Protein AF-A0A822EBC4-F1 (afdb_monomer_lite)

Secondary structure (DSSP, 8-state):
--S----------SHHHHHHHHHHHTSS-SEEEEE--PPP-TT--SS-----TTTSEEEEE---HHHHHHHHTT------SS---------TT-------TT-HHHHHHHHHHSPPHHHHHHHHHHH-TTGGGS-TTTHHHH----

Radius of gyration: 25.64 Å; chains: 1; bounding box: 60×40×69 Å

pLDDT: mean 79.66, std 13.92, range [47.19, 95.19]

Structure (mmCIF, N/CA/C/O backbone):
data_AF-A0A822EBC4-F1
#
_entry.id   AF-A0A822EBC4-F1
#
loop_
_atom_site.group_PDB
_atom_site.id
_atom_site.type_symbol
_atom_site.label_atom_id
_atom_site.label_alt_id
_atom_site.label_comp_id
_atom_site.label_asym_id
_atom_site.label_entity_id
_atom_site.label_seq_id
_atom_site.pdbx_PDB_ins_code
_atom_site.Cartn_x
_atom_site.Cartn_y
_atom_site.Cartn_z
_atom_site.occupancy
_atom_site.B_iso_or_equiv
_atom_site.auth_seq_id
_atom_site.auth_comp_id
_atom_site.auth_asym_id
_atom_site.auth_atom_id
_atom_site.pdbx_PDB_model_num
ATOM 1 N N . MET A 1 1 ? -37.253 2.552 32.561 1.00 48.16 1 MET A N 1
ATOM 2 C CA . MET A 1 1 ? -36.656 2.485 31.206 1.00 48.16 1 MET A CA 1
ATOM 3 C C . MET A 1 1 ? -35.145 2.536 31.362 1.00 48.16 1 MET A C 1
ATOM 5 O O . MET A 1 1 ? -34.657 3.504 31.920 1.00 48.16 1 MET A O 1
ATOM 9 N N . LYS A 1 2 ? -34.421 1.469 30.998 1.00 47.19 2 LYS A N 1
ATOM 10 C CA . LYS A 1 2 ? -32.998 1.292 31.363 1.00 47.19 2 LYS A CA 1
ATOM 11 C C . LYS A 1 2 ? -32.017 1.960 30.382 1.00 47.19 2 LYS A C 1
ATOM 13 O O . LYS A 1 2 ? -30.876 2.203 30.744 1.00 47.19 2 LYS A O 1
ATOM 18 N N . TYR A 1 3 ? -32.482 2.302 29.179 1.00 58.31 3 TYR A N 1
ATOM 19 C CA . TYR A 1 3 ? -31.713 2.999 28.149 1.00 58.31 3 TYR A CA 1
ATOM 20 C C . TYR A 1 3 ? -32.635 4.032 27.496 1.00 58.31 3 TYR A C 1
ATOM 22 O O . TYR A 1 3 ? -33.657 3.664 26.920 1.00 58.31 3 TYR A O 1
ATOM 30 N N . ASN A 1 4 ? -32.330 5.320 27.650 1.00 71.38 4 ASN A N 1
ATOM 31 C CA . ASN A 1 4 ? -33.113 6.425 27.091 1.00 71.38 4 ASN A CA 1
ATOM 32 C C . ASN A 1 4 ? -32.809 6.586 25.589 1.00 71.38 4 ASN A C 1
ATOM 34 O O . ASN A 1 4 ? -32.185 7.557 25.173 1.00 71.38 4 ASN A O 1
ATOM 38 N N . ALA A 1 5 ? -33.154 5.573 24.793 1.00 74.25 5 ALA A N 1
ATOM 39 C CA . ALA A 1 5 ? -32.831 5.499 23.372 1.00 74.25 5 ALA A CA 1
ATOM 40 C C . ALA A 1 5 ? -34.076 5.189 22.536 1.00 74.25 5 ALA A C 1
ATOM 42 O O . ALA A 1 5 ? -34.935 4.404 22.937 1.00 74.25 5 ALA A O 1
ATOM 43 N N . HIS A 1 6 ? -34.148 5.781 21.344 1.00 78.31 6 HIS A N 1
ATOM 44 C CA . HIS A 1 6 ? -35.222 5.527 20.391 1.00 78.31 6 HIS A CA 1
ATOM 45 C C . HIS A 1 6 ? -34.833 4.369 19.457 1.00 78.31 6 HIS A C 1
ATOM 47 O O . HIS A 1 6 ? -33.996 4.531 18.569 1.00 78.31 6 HIS A O 1
ATOM 53 N N . ILE A 1 7 ? -35.427 3.191 19.667 1.00 79.56 7 ILE A N 1
ATOM 54 C CA . ILE A 1 7 ? -35.148 1.978 18.883 1.00 79.56 7 ILE A CA 1
ATOM 55 C C . ILE A 1 7 ? -36.199 1.841 17.775 1.00 79.56 7 ILE A C 1
ATOM 57 O O . ILE A 1 7 ? -37.392 1.785 18.060 1.00 79.56 7 ILE A O 1
ATOM 61 N N . ASN A 1 8 ? -35.765 1.755 16.512 1.00 82.62 8 ASN A N 1
ATOM 62 C CA . ASN A 1 8 ? -36.648 1.492 15.371 1.00 82.62 8 ASN A CA 1
ATOM 63 C C . ASN A 1 8 ? -36.430 0.063 14.852 1.00 82.62 8 ASN A C 1
ATOM 65 O O . ASN A 1 8 ? -35.333 -0.268 14.404 1.00 82.62 8 ASN A O 1
ATOM 69 N N . VAL A 1 9 ? -37.472 -0.770 14.899 1.00 80.50 9 VAL A N 1
ATOM 70 C CA . VAL A 1 9 ? -37.442 -2.162 14.424 1.00 80.50 9 VAL A CA 1
ATOM 71 C C . VAL A 1 9 ? -38.173 -2.250 13.089 1.00 80.50 9 VAL A C 1
ATOM 73 O O . VAL A 1 9 ? -39.314 -1.811 12.967 1.00 80.50 9 VAL A O 1
ATOM 76 N N . LYS A 1 10 ? -37.522 -2.832 12.077 1.00 79.06 10 LYS A N 1
ATOM 77 C CA . LYS A 1 10 ? -38.108 -3.049 10.747 1.00 79.06 10 LYS A CA 1
ATOM 78 C C . LYS A 1 10 ? -37.902 -4.491 10.303 1.00 79.06 10 LYS A C 1
ATOM 80 O O . LYS A 1 10 ? -36.808 -5.028 10.448 1.00 79.06 10 LYS A O 1
ATOM 85 N N . ILE A 1 11 ? -38.940 -5.086 9.718 1.00 82.81 11 ILE A N 1
ATOM 86 C CA . ILE A 1 11 ? -38.886 -6.422 9.117 1.00 82.81 11 ILE A CA 1
ATOM 87 C C . ILE A 1 11 ? -38.670 -6.256 7.610 1.00 82.81 11 ILE A C 1
ATOM 89 O O . ILE A 1 11 ? -39.474 -5.626 6.923 1.00 82.81 11 ILE A O 1
ATOM 93 N N . CYS A 1 12 ? -37.573 -6.807 7.092 1.00 81.50 12 CYS A N 1
ATOM 94 C CA . CYS A 1 12 ? -37.226 -6.758 5.672 1.00 81.50 12 CYS A CA 1
ATOM 95 C C . CYS A 1 12 ? -37.529 -8.109 5.012 1.00 81.50 12 CYS A C 1
ATOM 97 O O . CYS A 1 12 ? -36.855 -9.089 5.306 1.00 81.50 12 CYS A O 1
ATOM 99 N N . ALA A 1 13 ? -38.497 -8.151 4.090 1.00 89.75 13 ALA A N 1
ATOM 100 C CA . ALA A 1 13 ? -38.908 -9.388 3.409 1.00 89.75 13 ALA A CA 1
ATOM 101 C C . ALA A 1 13 ? -38.423 -9.507 1.948 1.00 89.75 13 ALA A C 1
ATOM 103 O O . ALA A 1 13 ? -38.657 -10.525 1.306 1.00 89.75 13 ALA A O 1
ATOM 104 N N . THR A 1 14 ? -37.757 -8.486 1.390 1.00 91.62 14 THR A N 1
ATOM 105 C CA . THR A 1 14 ? -37.318 -8.499 -0.020 1.00 91.62 14 THR A CA 1
ATOM 106 C C . THR A 1 14 ? -35.807 -8.357 -0.166 1.00 91.62 14 THR A C 1
ATOM 108 O O . THR A 1 14 ? -35.158 -7.628 0.588 1.00 91.62 14 THR A O 1
ATOM 111 N N . VAL A 1 15 ? -35.245 -8.977 -1.210 1.00 85.25 15 VAL A N 1
ATOM 112 C CA . VAL A 1 15 ? -33.814 -8.867 -1.554 1.00 85.25 15 VAL A CA 1
ATOM 113 C C . VAL A 1 15 ? -33.400 -7.411 -1.798 1.00 85.25 15 VAL A C 1
ATOM 115 O O . VAL A 1 15 ? -32.296 -7.015 -1.432 1.00 85.25 15 VAL A O 1
ATOM 118 N N . LYS A 1 16 ? -34.288 -6.578 -2.363 1.00 84.81 16 LYS A N 1
ATOM 119 C CA . LYS A 1 16 ? -34.035 -5.138 -2.550 1.00 84.81 16 LYS A CA 1
ATOM 120 C C . LYS A 1 16 ? -33.880 -4.416 -1.210 1.00 84.81 16 LYS A C 1
ATOM 122 O O . LYS A 1 16 ? -32.945 -3.636 -1.059 1.00 84.81 16 LYS A O 1
ATOM 127 N N . SER A 1 17 ? -34.747 -4.704 -0.238 1.00 83.75 17 SER A N 1
ATOM 128 C CA . SER A 1 17 ? -34.667 -4.139 1.117 1.00 83.75 17 SER A CA 1
ATOM 129 C C . SER A 1 17 ? -33.391 -4.574 1.839 1.00 83.75 17 SER A C 1
ATOM 131 O O . SER A 1 17 ? -32.749 -3.750 2.484 1.00 83.75 17 SER A O 1
ATOM 133 N N . ILE A 1 18 ? -32.985 -5.838 1.678 1.00 83.25 18 ILE A N 1
ATOM 134 C CA . ILE A 1 18 ? -31.739 -6.374 2.246 1.00 83.25 18 ILE A CA 1
ATOM 135 C C . ILE A 1 18 ? -30.519 -5.692 1.612 1.00 83.25 18 ILE A C 1
ATOM 137 O O . ILE A 1 18 ? -29.673 -5.161 2.326 1.00 83.25 18 ILE A O 1
ATOM 141 N N . LYS A 1 19 ? -30.452 -5.617 0.276 1.00 82.44 19 LYS A N 1
ATOM 142 C CA . LYS A 1 19 ? -29.382 -4.896 -0.438 1.00 82.44 19 LYS A CA 1
ATOM 143 C C . LYS A 1 19 ? -29.305 -3.429 -0.031 1.00 82.44 19 LYS A C 1
ATOM 145 O O . LYS A 1 19 ? -28.211 -2.897 0.129 1.00 82.44 19 LYS A O 1
ATOM 150 N N . TYR A 1 20 ? -30.457 -2.780 0.126 1.00 80.81 20 TYR A N 1
ATOM 151 C CA . TYR A 1 20 ? -30.526 -1.408 0.605 1.00 80.81 20 TYR A CA 1
ATOM 152 C C . TYR A 1 20 ? -29.938 -1.316 2.015 1.00 80.81 20 TYR A C 1
ATOM 154 O O . TYR A 1 20 ? -29.009 -0.549 2.213 1.00 80.81 20 TYR A O 1
ATOM 162 N N . LEU A 1 21 ? -30.368 -2.149 2.964 1.00 79.81 21 LEU A N 1
ATOM 163 C CA . LEU A 1 21 ? -29.822 -2.164 4.324 1.00 79.81 21 LEU A CA 1
ATOM 164 C C . LEU A 1 21 ? -28.294 -2.334 4.339 1.00 79.81 21 LEU A C 1
ATOM 166 O O . LEU A 1 21 ? -27.599 -1.511 4.929 1.00 79.81 21 LEU A O 1
ATOM 170 N N . PHE A 1 22 ? -27.770 -3.335 3.627 1.00 75.62 22 PHE A N 1
ATOM 171 C CA . PHE A 1 22 ? -26.328 -3.575 3.544 1.00 75.62 22 PHE A CA 1
ATOM 172 C C . PHE A 1 22 ? -25.576 -2.415 2.897 1.00 75.62 22 PHE A C 1
ATOM 174 O O . PHE A 1 22 ? -24.522 -2.027 3.390 1.00 75.62 22 PHE A O 1
ATOM 181 N N . LYS A 1 23 ? -26.138 -1.788 1.856 1.00 79.00 23 LYS A N 1
ATOM 182 C CA . LYS A 1 23 ? -25.558 -0.575 1.272 1.00 79.00 23 LYS A CA 1
ATOM 183 C C . LYS A 1 23 ? -25.348 0.505 2.329 1.00 79.00 23 LYS A C 1
ATOM 185 O O . LYS A 1 23 ? -24.328 1.168 2.248 1.00 79.00 23 LYS A O 1
ATOM 190 N N . TYR A 1 24 ? -26.281 0.690 3.270 1.00 70.81 24 TYR A N 1
ATOM 191 C CA . TYR A 1 24 ? -26.187 1.711 4.324 1.00 70.81 24 TYR A CA 1
ATOM 192 C C . TYR A 1 24 ? -25.312 1.299 5.507 1.00 70.81 24 TYR A C 1
ATOM 194 O O . TYR A 1 24 ? -24.605 2.155 6.027 1.00 70.81 24 TYR A O 1
ATOM 202 N N . ILE A 1 25 ? -25.295 0.014 5.876 1.00 68.88 25 ILE A N 1
ATOM 203 C CA . ILE A 1 25 ? -24.345 -0.529 6.863 1.00 68.88 25 ILE A CA 1
ATOM 204 C C . ILE A 1 25 ? -22.903 -0.299 6.391 1.00 68.88 25 ILE A C 1
ATOM 206 O O . ILE A 1 25 ? -22.055 0.085 7.184 1.00 68.88 25 ILE A O 1
ATOM 210 N N . TYR A 1 26 ? -22.645 -0.458 5.091 1.00 66.94 26 TYR A N 1
ATOM 211 C CA . TYR A 1 26 ? -21.316 -0.289 4.503 1.00 66.94 26 TYR A CA 1
ATOM 212 C C . TYR A 1 26 ? -21.061 1.108 3.894 1.00 66.94 26 TYR A C 1
ATOM 214 O O . TYR A 1 26 ? -20.038 1.301 3.241 1.00 66.94 26 TYR A O 1
ATOM 222 N N . LYS A 1 27 ? -21.967 2.096 4.052 1.00 69.31 27 LYS A N 1
ATOM 223 C CA . LYS A 1 27 ? -21.856 3.410 3.368 1.00 69.31 27 LYS A CA 1
ATOM 224 C C . LYS A 1 27 ? -21.075 4.493 4.113 1.00 69.31 27 LYS A C 1
ATOM 226 O O . LYS A 1 27 ? -21.010 5.606 3.591 1.00 69.31 27 LYS A O 1
ATOM 231 N N . GLY A 1 28 ? -20.536 4.256 5.306 1.00 58.75 28 GLY A N 1
ATOM 232 C CA . GLY A 1 28 ? -19.919 5.350 6.057 1.00 58.75 28 GLY A CA 1
ATOM 233 C C . GLY A 1 28 ? -19.120 4.920 7.277 1.00 58.75 28 GLY A C 1
ATOM 234 O O . GLY A 1 28 ? -19.593 4.106 8.054 1.00 58.75 28 GLY A O 1
ATOM 235 N N . HIS A 1 29 ? -17.929 5.521 7.364 1.00 54.84 29 HIS A N 1
ATOM 236 C CA . HIS A 1 29 ? -16.827 5.384 8.320 1.00 54.84 29 HIS A CA 1
ATOM 237 C C . HIS A 1 29 ? -16.799 4.135 9.203 1.00 54.84 29 HIS A C 1
ATOM 239 O O . HIS A 1 29 ? -17.4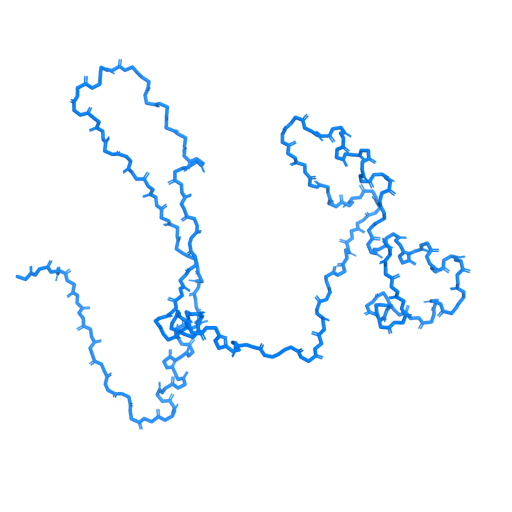81 4.018 10.215 1.00 54.84 29 HIS A O 1
ATOM 245 N N . ASP A 1 30 ? -15.848 3.283 8.829 1.00 59.69 30 ASP A N 1
ATOM 246 C CA . ASP A 1 30 ? -15.362 2.115 9.543 1.00 59.69 30 ASP A CA 1
ATOM 247 C C . ASP A 1 30 ? -14.847 2.412 10.952 1.00 59.69 30 ASP A C 1
ATOM 249 O O . ASP A 1 30 ? -14.723 1.464 11.705 1.00 59.69 30 ASP A O 1
ATOM 253 N N . CYS A 1 31 ? -14.537 3.655 11.328 1.00 56.91 31 CYS A N 1
ATOM 254 C CA . CYS A 1 31 ? -13.787 3.961 12.547 1.00 56.91 31 CYS A CA 1
ATOM 255 C C . CYS A 1 31 ? -14.584 4.802 13.560 1.00 56.91 31 CYS A C 1
ATOM 257 O O . CYS A 1 31 ? -15.090 5.877 13.239 1.00 56.91 31 CYS A O 1
ATOM 259 N N . ALA A 1 32 ? -14.660 4.322 14.799 1.00 63.81 32 ALA A N 1
ATOM 260 C CA . ALA A 1 32 ? -15.115 5.046 15.974 1.00 63.81 32 ALA A CA 1
ATOM 261 C C . ALA A 1 32 ? -13.897 5.562 16.749 1.00 63.81 32 ALA A C 1
ATOM 263 O O . ALA A 1 32 ? -13.048 4.776 17.168 1.00 63.81 32 ALA A O 1
ATOM 264 N N . ASN A 1 33 ? -13.838 6.874 16.978 1.00 61.69 33 ASN A N 1
ATOM 265 C CA . ASN A 1 33 ? -12.836 7.476 17.849 1.00 61.69 33 ASN A CA 1
ATOM 266 C C . ASN A 1 33 ? -13.390 7.528 19.280 1.00 61.69 33 ASN A C 1
ATOM 268 O O . ASN A 1 33 ? -14.380 8.213 19.550 1.00 61.69 33 ASN A O 1
ATOM 272 N N . ILE A 1 34 ? -12.798 6.755 20.187 1.00 70.44 34 ILE A N 1
ATOM 273 C CA . ILE A 1 34 ? -13.240 6.642 21.577 1.00 70.44 34 ILE A CA 1
ATOM 274 C C . ILE A 1 34 ? -12.255 7.410 22.455 1.00 70.44 34 ILE A C 1
ATOM 276 O O . ILE A 1 34 ? -11.084 7.046 22.553 1.00 70.44 34 ILE A O 1
ATOM 280 N N . LYS A 1 35 ? -12.739 8.456 23.132 1.00 70.06 35 LYS A N 1
ATOM 281 C CA . LYS A 1 35 ? -11.960 9.192 24.133 1.00 70.06 35 LYS A CA 1
ATOM 282 C C . LYS A 1 35 ? -12.026 8.459 25.472 1.00 70.06 35 LYS A C 1
ATOM 284 O O . LYS A 1 35 ? -13.102 8.327 26.054 1.00 70.06 35 LYS A O 1
ATOM 289 N N . LEU A 1 36 ? -10.883 7.993 25.968 1.00 70.44 36 LEU A N 1
ATOM 290 C CA . LEU A 1 36 ? -10.796 7.331 27.270 1.00 70.44 36 LEU A CA 1
ATOM 291 C C . LEU A 1 36 ? -10.633 8.388 28.367 1.00 70.44 36 LEU A C 1
ATOM 293 O O . LEU A 1 36 ? -9.582 9.012 28.490 1.00 70.44 36 LEU A O 1
ATOM 297 N N . GLN A 1 37 ? -11.670 8.590 29.179 1.00 64.25 37 GLN A N 1
ATOM 298 C CA . GLN A 1 37 ? -11.597 9.462 30.349 1.00 64.25 37 GLN A CA 1
ATOM 299 C C . GLN A 1 37 ? -11.250 8.624 31.583 1.00 64.25 37 GLN A C 1
ATOM 301 O O . GLN A 1 37 ? -12.024 7.757 31.988 1.00 64.25 37 GLN A O 1
ATOM 306 N N . ARG A 1 38 ? -10.077 8.858 32.185 1.00 62.19 38 ARG A N 1
ATOM 307 C CA . ARG A 1 38 ? -9.762 8.273 33.496 1.00 62.19 38 ARG A CA 1
ATOM 308 C C . ARG A 1 38 ? -10.608 8.975 34.566 1.00 62.19 38 ARG A C 1
ATOM 310 O O . ARG A 1 38 ? -10.736 10.200 34.495 1.00 62.19 38 ARG A O 1
ATOM 317 N N . PRO A 1 39 ? -11.179 8.247 35.541 1.00 60.09 39 PRO A N 1
ATOM 318 C CA . PRO A 1 39 ? -11.848 8.887 36.663 1.00 60.09 39 PRO A CA 1
ATOM 319 C C . PRO A 1 39 ? -10.826 9.739 37.421 1.00 60.09 39 PRO A C 1
ATOM 321 O O . PRO A 1 39 ? -9.731 9.272 37.742 1.00 60.09 39 PRO A O 1
ATOM 324 N N . VAL A 1 40 ? -11.175 11.002 37.666 1.00 56.56 40 VAL A N 1
ATOM 325 C CA . VAL A 1 40 ? -10.421 11.871 38.571 1.00 56.56 40 VAL A CA 1
ATOM 326 C C . VAL A 1 40 ? -10.477 11.202 39.941 1.00 56.56 40 VAL A C 1
ATOM 328 O O . VAL A 1 40 ? -11.565 10.963 40.458 1.00 56.56 40 VAL A O 1
ATOM 331 N N . GLN A 1 41 ? -9.324 10.835 40.500 1.00 53.34 41 GLN A N 1
ATOM 332 C CA . GLN A 1 41 ? -9.278 10.358 41.878 1.00 53.34 41 GLN A CA 1
ATOM 333 C C . GLN A 1 41 ? -9.696 11.521 42.784 1.00 53.34 41 GLN A C 1
ATOM 335 O O . GLN A 1 41 ? -9.015 12.548 42.826 1.00 53.34 41 GLN A O 1
ATOM 340 N N . GLU A 1 42 ? -10.828 11.378 43.475 1.00 49.12 42 GLU A N 1
ATOM 341 C CA . GLU A 1 42 ? -11.239 12.294 44.539 1.00 49.12 42 GLU A CA 1
ATOM 342 C C . GLU A 1 42 ? -10.152 12.283 45.625 1.00 49.12 42 GLU A C 1
ATOM 344 O O . GLU A 1 42 ? -10.029 11.326 46.385 1.00 49.12 42 GLU A O 1
ATOM 349 N N . GLY A 1 43 ? -9.310 13.321 45.642 1.00 54.56 43 GLY A N 1
ATOM 350 C CA . GLY A 1 43 ? -8.252 13.501 46.642 1.00 54.56 43 GLY A CA 1
ATOM 351 C C . GLY A 1 43 ? -6.861 13.864 46.110 1.00 54.56 43 GLY A C 1
ATOM 352 O O . GLY A 1 43 ? -5.983 14.163 46.915 1.00 54.56 43 GLY A O 1
ATOM 353 N N . ALA A 1 44 ? -6.627 13.884 44.793 1.00 49.50 44 ALA A N 1
ATOM 354 C CA . ALA A 1 44 ? -5.342 14.343 44.257 1.00 49.50 44 ALA A CA 1
ATOM 355 C C . ALA A 1 44 ? -5.247 15.880 44.319 1.00 49.50 44 ALA A C 1
ATOM 357 O O . ALA A 1 44 ? -6.030 16.591 43.688 1.00 49.50 44 ALA A O 1
ATOM 358 N N . ALA A 1 45 ? -4.297 16.379 45.113 1.00 51.78 45 ALA A N 1
ATOM 359 C CA . ALA A 1 45 ? -4.001 17.799 45.275 1.00 51.78 45 ALA A CA 1
ATOM 360 C C . ALA A 1 45 ? -3.796 18.506 43.921 1.00 51.78 45 ALA A C 1
ATOM 362 O O . ALA A 1 45 ? -3.281 17.916 42.973 1.00 51.78 45 ALA A O 1
ATOM 363 N N . GLN A 1 46 ? -4.181 19.786 43.856 1.00 50.72 46 GLN A N 1
ATOM 364 C CA . GLN A 1 46 ? -3.933 20.696 42.733 1.00 50.72 46 GLN A CA 1
ATOM 365 C C . GLN A 1 46 ? -2.439 20.727 42.374 1.00 50.72 46 GLN A C 1
ATOM 367 O O . GLN A 1 46 ? -1.661 21.488 42.939 1.00 50.72 46 GLN A O 1
ATOM 372 N N . GLY A 1 47 ? -2.040 19.872 41.436 1.00 51.31 47 GLY A N 1
ATOM 373 C CA . GLY A 1 47 ? -0.655 19.726 41.013 1.00 51.31 47 GLY A CA 1
ATOM 374 C C . GLY A 1 47 ? -0.539 18.730 39.867 1.00 51.31 47 GLY A C 1
ATOM 375 O O . GLY A 1 47 ? -0.337 17.544 40.090 1.00 51.31 47 GLY A O 1
ATOM 376 N N . THR A 1 48 ? -0.675 19.252 38.648 1.00 48.38 48 THR A N 1
ATOM 377 C CA . THR A 1 48 ? -0.258 18.636 37.377 1.00 48.38 48 THR A CA 1
ATOM 378 C C . THR A 1 48 ? -0.982 17.342 36.983 1.00 48.38 48 THR A C 1
ATOM 380 O O . THR A 1 48 ? -0.462 16.236 37.085 1.00 48.38 48 THR A O 1
ATOM 383 N N . LEU A 1 49 ? -2.185 17.494 36.421 1.00 55.25 49 LEU A N 1
ATOM 384 C CA . LEU A 1 49 ? -2.755 16.489 35.522 1.00 55.25 49 LEU A CA 1
ATOM 385 C C . LEU A 1 49 ? -1.862 16.409 34.269 1.00 55.25 49 LEU A C 1
ATOM 387 O O . LEU A 1 49 ? -2.013 17.224 33.361 1.00 55.25 49 LEU A O 1
ATOM 391 N N . GLU A 1 50 ? -0.931 15.452 34.206 1.00 56.09 50 GLU A N 1
ATOM 392 C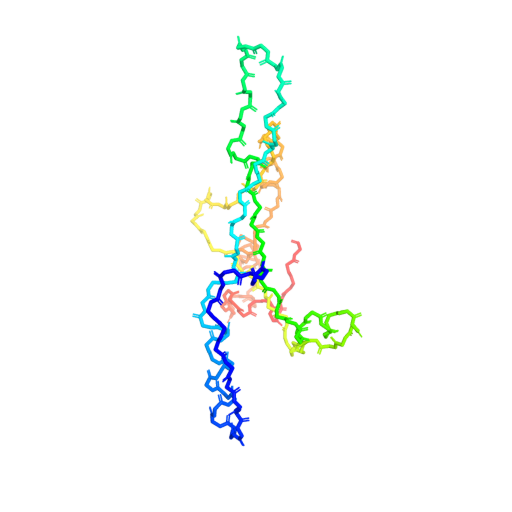 CA . GLU A 1 50 ? -0.310 15.051 32.935 1.00 56.09 50 GLU A CA 1
ATOM 393 C C . GLU A 1 50 ? -1.386 14.389 32.062 1.00 56.09 50 GLU A C 1
ATOM 395 O O . GLU A 1 50 ? -1.633 13.182 32.114 1.00 56.09 50 GLU A O 1
ATOM 400 N N . TRP A 1 51 ? -2.098 15.216 31.301 1.00 59.66 51 TRP A N 1
ATOM 401 C CA . TRP A 1 51 ? -3.114 14.788 30.352 1.00 59.66 51 TRP A CA 1
ATOM 402 C C . TRP A 1 51 ? -2.509 14.753 28.947 1.00 59.66 51 TRP A C 1
ATOM 404 O O . TRP A 1 51 ? -2.387 15.777 28.279 1.00 59.66 51 TRP A O 1
ATOM 414 N N . ASP A 1 52 ? -2.118 13.564 28.498 1.00 64.00 52 ASP A N 1
ATOM 415 C CA . ASP A 1 52 ? -1.625 13.342 27.139 1.00 64.00 52 ASP A CA 1
ATOM 416 C C . ASP A 1 52 ? -2.813 13.062 26.198 1.00 64.00 52 ASP A C 1
ATOM 418 O O . ASP A 1 52 ? -3.314 11.937 26.106 1.00 64.00 52 ASP A O 1
ATOM 422 N N . GLU A 1 53 ? -3.298 14.107 25.517 1.00 57.66 53 GLU A N 1
ATOM 423 C CA . GLU A 1 53 ? -4.414 14.028 24.559 1.00 57.66 53 GLU A CA 1
ATOM 424 C C . GLU A 1 53 ? -4.150 13.033 23.418 1.00 57.66 53 GLU A C 1
ATOM 426 O O . GLU A 1 53 ? -5.081 12.404 22.903 1.00 57.66 53 GLU A O 1
ATOM 431 N N . ILE A 1 54 ? -2.879 12.839 23.060 1.00 61.47 54 ILE A N 1
ATOM 432 C CA . ILE A 1 54 ? -2.450 11.948 21.980 1.00 61.47 54 ILE A CA 1
ATOM 433 C C . ILE A 1 54 ? -2.524 10.485 22.438 1.00 61.47 54 ILE A C 1
ATOM 435 O O . ILE A 1 54 ? -2.781 9.602 21.630 1.00 61.47 54 ILE A O 1
ATOM 439 N N . LYS A 1 55 ? -2.387 10.188 23.733 1.00 61.31 55 LYS A N 1
ATOM 440 C CA . LYS A 1 55 ? -2.533 8.812 24.251 1.00 61.31 55 LYS A CA 1
ATOM 441 C C . LYS A 1 55 ? -3.961 8.448 24.666 1.00 61.31 55 LYS A C 1
ATOM 443 O O . LYS A 1 55 ? -4.241 7.278 24.918 1.00 61.31 55 LYS A O 1
ATOM 448 N N . ALA A 1 56 ? -4.865 9.423 24.754 1.00 65.38 56 ALA A N 1
ATOM 449 C CA . ALA A 1 56 ? -6.221 9.238 25.277 1.00 65.38 56 ALA A CA 1
ATOM 450 C C . ALA A 1 56 ? -7.301 9.008 24.198 1.00 65.38 56 ALA A C 1
ATOM 452 O O . ALA A 1 56 ? -8.491 9.188 24.480 1.00 65.38 56 ALA A O 1
ATOM 453 N N . HIS A 1 57 ? -6.918 8.609 22.982 1.00 65.69 57 HIS A N 1
ATOM 454 C CA . HIS A 1 57 ? -7.849 8.251 21.912 1.00 65.69 57 HIS A CA 1
ATOM 455 C C . HIS A 1 57 ? -7.623 6.810 21.442 1.00 65.69 57 HIS A C 1
ATOM 457 O O . HIS A 1 57 ? -6.494 6.377 21.229 1.00 65.69 57 HIS A O 1
ATOM 463 N N . LEU A 1 58 ? -8.712 6.062 21.278 1.00 68.75 58 LEU A N 1
ATOM 464 C CA . LEU A 1 58 ? -8.714 4.763 20.619 1.00 68.75 58 LEU A CA 1
ATOM 465 C C . LEU A 1 58 ? -9.408 4.924 19.271 1.00 68.75 58 LEU A C 1
ATOM 467 O O . LEU A 1 58 ? -10.591 5.256 19.224 1.00 68.75 58 LEU A O 1
ATOM 471 N N . ASP A 1 59 ? -8.678 4.675 18.191 1.00 71.06 59 ASP A N 1
ATOM 472 C CA . ASP A 1 59 ? -9.267 4.529 16.865 1.00 71.06 59 ASP A CA 1
ATOM 473 C C . ASP A 1 59 ? -9.679 3.063 16.677 1.00 71.06 59 ASP A C 1
ATOM 475 O O . ASP A 1 59 ? -8.833 2.167 16.640 1.00 71.06 59 ASP A O 1
ATOM 479 N N . ALA A 1 60 ? -10.983 2.789 16.658 1.00 69.69 60 ALA A N 1
ATOM 480 C CA . ALA A 1 60 ? -11.520 1.432 16.633 1.00 69.69 60 ALA A CA 1
ATOM 481 C C . ALA A 1 60 ? -12.376 1.203 15.393 1.00 69.69 60 ALA A C 1
ATOM 483 O O . ALA A 1 60 ? -13.282 1.983 15.120 1.00 69.69 60 ALA A O 1
ATOM 484 N N . ARG A 1 61 ? -12.162 0.094 14.676 1.00 74.12 61 ARG A N 1
ATOM 485 C CA . ARG A 1 61 ? -13.019 -0.261 13.541 1.00 74.12 61 ARG A CA 1
ATOM 486 C C . ARG A 1 61 ? -14.319 -0.930 14.007 1.00 74.12 61 ARG A C 1
ATOM 488 O O . ARG A 1 61 ? -14.263 -1.894 14.770 1.00 74.12 61 ARG A O 1
ATOM 495 N N . TYR A 1 62 ? -15.479 -0.484 13.523 1.00 74.69 62 TYR A N 1
ATOM 496 C CA . TYR A 1 62 ? -16.740 -1.200 13.717 1.00 74.69 62 TYR A CA 1
ATOM 497 C C . TYR A 1 62 ? -16.726 -2.512 12.927 1.00 74.69 62 TYR A C 1
ATOM 499 O O . TYR A 1 62 ? -16.540 -2.521 11.714 1.00 74.69 62 TYR A O 1
ATOM 507 N N . VAL A 1 63 ? -16.960 -3.623 13.625 1.00 75.00 63 VAL A N 1
ATOM 508 C CA . VAL A 1 63 ? -17.165 -4.942 13.022 1.00 75.00 63 VAL A CA 1
ATOM 509 C C . VAL A 1 63 ? -18.612 -5.336 13.282 1.00 75.00 63 VAL A C 1
ATOM 511 O O . VAL A 1 63 ? -19.054 -5.391 14.431 1.00 75.00 63 VAL A O 1
ATOM 514 N N . SER A 1 64 ? -19.371 -5.587 12.217 1.00 77.31 64 SER A N 1
ATOM 515 C CA . SER A 1 64 ? -20.777 -5.979 12.353 1.00 77.31 64 SER A CA 1
ATOM 516 C C . SER A 1 64 ? -20.910 -7.342 13.046 1.00 77.31 64 SER A C 1
ATOM 518 O O . SER A 1 64 ? -20.045 -8.202 12.902 1.00 77.31 64 SER A O 1
ATOM 520 N N . ALA A 1 65 ? -22.010 -7.577 13.771 1.00 80.94 65 ALA A N 1
ATOM 521 C CA . ALA A 1 65 ? -22.271 -8.862 14.434 1.00 80.94 65 ALA A CA 1
ATOM 522 C C . ALA A 1 65 ? -22.094 -10.105 13.523 1.00 80.94 65 ALA A C 1
ATOM 524 O O . ALA A 1 65 ? -21.431 -11.049 13.958 1.00 80.94 65 ALA A O 1
ATOM 525 N N . PRO A 1 66 ? -22.610 -10.138 12.272 1.00 80.75 66 PRO A N 1
ATOM 526 C CA . PRO A 1 66 ? -22.376 -11.280 11.387 1.00 80.75 66 PRO A CA 1
ATOM 527 C C . PRO A 1 66 ? -20.906 -11.423 10.967 1.00 80.75 66 PRO A C 1
ATOM 529 O O . PRO A 1 66 ? -20.411 -12.543 10.903 1.00 80.75 66 PRO A O 1
ATOM 532 N N . GLU A 1 67 ? -20.188 -10.322 10.728 1.00 79.50 67 GLU A N 1
ATOM 533 C CA . GLU A 1 67 ? -18.756 -10.360 10.398 1.00 79.50 67 GLU A CA 1
ATOM 534 C C . GLU A 1 67 ? -17.913 -10.856 11.580 1.00 79.50 67 GLU A C 1
ATOM 536 O O . GLU A 1 67 ? -17.006 -11.664 11.395 1.00 79.50 67 GLU A O 1
ATOM 541 N N . ALA A 1 68 ? -18.233 -10.414 12.799 1.00 83.25 68 ALA A N 1
ATOM 542 C CA . ALA A 1 68 ? -17.572 -10.861 14.020 1.00 83.25 68 ALA A CA 1
ATOM 543 C C . ALA A 1 68 ? -17.759 -12.369 14.234 1.00 83.25 68 ALA A C 1
ATOM 545 O O . ALA A 1 68 ? -16.785 -13.061 14.518 1.00 83.25 68 ALA A O 1
ATOM 546 N N . ALA A 1 69 ? -18.976 -12.887 14.031 1.00 89.38 69 ALA A N 1
ATOM 547 C CA . ALA A 1 69 ? -19.235 -14.324 14.069 1.00 89.38 69 ALA A CA 1
ATOM 548 C C . ALA A 1 69 ? -18.423 -15.068 12.996 1.00 89.38 69 ALA A C 1
ATOM 550 O O . ALA A 1 69 ? -17.782 -16.067 13.303 1.00 89.38 69 ALA A O 1
ATOM 551 N N . TRP A 1 70 ? -18.377 -14.549 11.764 1.00 86.44 70 TRP A N 1
ATOM 552 C CA . TRP A 1 70 ? -17.601 -15.144 10.667 1.00 86.44 70 TRP A CA 1
ATOM 553 C C . TRP A 1 70 ? -16.107 -15.244 10.988 1.00 86.44 70 TRP A C 1
ATOM 555 O O . TRP A 1 70 ? -15.488 -16.274 10.737 1.00 86.44 70 TRP A O 1
ATOM 565 N N . ARG A 1 71 ? -15.543 -14.181 11.578 1.00 85.00 71 ARG A N 1
ATOM 566 C CA . ARG A 1 71 ? -14.144 -14.140 12.023 1.00 85.00 71 ARG A CA 1
ATOM 567 C C . ARG A 1 71 ? -13.890 -15.077 13.205 1.00 85.00 71 ARG A C 1
ATOM 569 O O . ARG A 1 71 ? -12.862 -15.737 13.216 1.00 85.00 71 ARG A O 1
ATOM 576 N N . LEU A 1 72 ? -14.810 -15.144 14.173 1.00 90.94 72 LEU A N 1
ATOM 577 C CA . LEU A 1 72 ? -14.688 -16.008 15.354 1.00 90.94 72 LEU A CA 1
ATOM 578 C C . LEU A 1 72 ? -14.692 -17.497 14.984 1.00 90.94 72 LEU A C 1
ATOM 580 O O . LEU A 1 72 ? -13.993 -18.283 15.610 1.00 90.94 72 LEU A O 1
ATOM 584 N N . PHE A 1 73 ? -15.465 -17.871 13.964 1.00 91.81 73 PHE A N 1
ATOM 585 C CA . PHE A 1 73 ? -15.504 -19.234 13.431 1.00 91.81 73 PHE A CA 1
ATOM 586 C C . PHE A 1 73 ? -14.440 -19.508 12.357 1.00 91.81 73 PHE A C 1
ATOM 588 O O . PHE A 1 73 ? -14.477 -20.566 11.736 1.00 91.81 73 PHE A O 1
ATOM 595 N N . GLU A 1 74 ? -13.518 -18.567 12.120 1.00 86.75 74 GLU A N 1
ATOM 596 C CA . GLU A 1 74 ? -12.434 -18.679 11.132 1.00 86.75 74 GLU A CA 1
ATOM 597 C C . GLU A 1 74 ? -12.909 -19.028 9.711 1.00 86.75 74 GLU A C 1
ATOM 599 O O . GLU A 1 74 ? -12.181 -19.610 8.905 1.00 86.75 74 GLU A O 1
ATOM 604 N N . PHE A 1 75 ? -14.140 -18.652 9.362 1.00 86.62 75 PHE A N 1
ATOM 605 C CA . PHE A 1 75 ? -14.634 -18.885 8.015 1.00 86.62 75 PHE A CA 1
ATOM 606 C C . PHE A 1 75 ? -13.892 -17.989 7.016 1.00 86.62 75 PHE A C 1
ATOM 608 O O . PHE A 1 75 ? -13.604 -16.833 7.329 1.00 86.62 75 PHE A O 1
ATOM 615 N N . PRO A 1 76 ? -13.627 -18.453 5.783 1.00 83.38 76 PRO A N 1
ATOM 616 C CA . PRO A 1 76 ? -13.040 -17.604 4.754 1.00 83.38 76 PRO A CA 1
ATOM 617 C C . PRO A 1 76 ? -13.930 -16.376 4.498 1.00 83.38 76 PRO A C 1
ATOM 619 O O . PRO A 1 76 ? -15.056 -16.502 4.017 1.00 83.38 76 PRO A O 1
ATOM 622 N N . LEU A 1 77 ? -13.447 -15.177 4.851 1.00 75.31 77 LEU A N 1
ATOM 623 C CA . LEU A 1 77 ? -14.187 -13.923 4.627 1.00 75.31 77 LEU A CA 1
ATOM 624 C C . LEU A 1 77 ? -14.110 -13.457 3.170 1.00 75.31 77 LEU A C 1
ATOM 626 O O . LEU A 1 77 ? -15.030 -12.822 2.664 1.00 75.31 77 LEU A O 1
ATOM 630 N N . HIS A 1 78 ? -12.973 -13.695 2.528 1.00 72.88 78 HIS A N 1
ATOM 631 C CA . HIS A 1 78 ? -12.694 -13.225 1.184 1.00 72.88 78 HIS A CA 1
ATOM 632 C C . HIS A 1 78 ? -11.714 -14.184 0.525 1.00 72.88 78 HIS A C 1
ATOM 634 O O . HIS A 1 78 ? -10.746 -14.608 1.153 1.00 72.88 78 HIS A O 1
ATOM 640 N N . ASP A 1 79 ? -11.968 -14.491 -0.738 1.00 75.88 79 ASP A N 1
ATOM 641 C CA . ASP A 1 79 ? -11.002 -15.157 -1.594 1.00 75.88 79 ASP A CA 1
ATOM 642 C C . ASP A 1 79 ? -10.349 -14.097 -2.488 1.00 75.88 79 ASP A C 1
ATOM 644 O O . ASP A 1 79 ? -11.033 -13.225 -3.038 1.00 75.88 79 ASP A O 1
ATOM 648 N N . LYS A 1 80 ? -9.019 -14.110 -2.575 1.00 73.19 80 LYS A N 1
ATOM 649 C CA . LYS A 1 80 ? -8.264 -13.203 -3.446 1.00 73.19 80 LYS A CA 1
ATOM 650 C C . LYS A 1 80 ? -7.652 -14.042 -4.544 1.00 73.19 80 LYS A C 1
ATOM 652 O O . LYS A 1 80 ? -6.702 -14.774 -4.305 1.00 73.19 80 LYS A O 1
ATOM 657 N N . SER A 1 81 ? -8.145 -13.861 -5.761 1.00 80.94 81 SER A N 1
ATOM 658 C CA . SER A 1 81 ? -7.576 -14.523 -6.934 1.00 80.94 81 SER A CA 1
ATOM 659 C C . SER A 1 81 ? -6.158 -14.048 -7.265 1.00 80.94 81 SER A C 1
ATOM 661 O O . SER A 1 81 ? -5.415 -14.773 -7.916 1.00 80.94 81 SER A O 1
ATOM 663 N N . HIS A 1 82 ? -5.768 -12.846 -6.824 1.00 78.12 82 HIS A N 1
ATOM 664 C CA . HIS A 1 82 ? -4.475 -12.247 -7.151 1.00 78.12 82 HIS A CA 1
ATOM 665 C C . HIS A 1 82 ? -3.895 -11.482 -5.956 1.00 78.12 82 HIS A C 1
ATOM 667 O O . HIS A 1 82 ? -4.626 -10.881 -5.160 1.00 78.12 82 HIS A O 1
ATOM 673 N N . ALA A 1 83 ? -2.567 -11.470 -5.850 1.00 77.81 83 ALA A N 1
ATOM 674 C CA . ALA A 1 83 ? -1.860 -10.645 -4.881 1.00 77.81 83 ALA A CA 1
ATOM 675 C C . ALA A 1 83 ? -1.945 -9.164 -5.284 1.00 77.81 83 ALA A C 1
ATOM 677 O O . ALA A 1 83 ? -1.648 -8.799 -6.419 1.00 77.81 83 ALA A O 1
ATOM 678 N N . ILE A 1 84 ? -2.332 -8.302 -4.342 1.00 81.50 84 ILE A N 1
ATOM 679 C CA . ILE A 1 84 ? -2.317 -6.849 -4.538 1.00 81.50 84 ILE A CA 1
ATOM 680 C C . ILE A 1 84 ? -1.021 -6.316 -3.935 1.00 81.50 84 ILE A C 1
ATOM 682 O O . ILE A 1 84 ? -0.823 -6.393 -2.722 1.00 81.50 84 ILE A O 1
ATOM 686 N N . ILE A 1 85 ? -0.151 -5.762 -4.777 1.00 85.31 85 ILE A N 1
ATOM 687 C CA . ILE A 1 85 ? 1.133 -5.182 -4.373 1.00 85.31 85 ILE A CA 1
ATOM 688 C C . ILE A 1 85 ? 1.055 -3.665 -4.542 1.00 85.31 85 ILE A C 1
ATOM 690 O O . ILE A 1 85 ? 0.658 -3.168 -5.595 1.00 85.31 85 ILE A O 1
ATOM 694 N N . ARG A 1 86 ? 1.448 -2.911 -3.509 1.00 90.38 86 ARG A N 1
ATOM 695 C CA . ARG A 1 86 ? 1.527 -1.448 -3.593 1.00 90.38 86 ARG A CA 1
ATOM 696 C C . ARG A 1 86 ? 2.904 -1.029 -4.094 1.00 90.38 86 ARG A C 1
ATOM 698 O O . ARG A 1 86 ? 3.889 -1.126 -3.366 1.00 90.38 86 ARG A O 1
ATOM 705 N N . LEU A 1 87 ? 2.954 -0.528 -5.320 1.00 93.31 87 LEU A N 1
ATOM 706 C CA . LEU A 1 87 ? 4.170 0.024 -5.905 1.00 93.31 87 LEU A CA 1
ATOM 707 C C . LEU A 1 87 ? 4.440 1.439 -5.385 1.00 93.31 87 LEU A C 1
ATOM 709 O O . LEU A 1 87 ? 3.520 2.243 -5.222 1.00 93.31 87 LEU A O 1
ATOM 713 N N . ALA A 1 88 ? 5.704 1.735 -5.089 1.00 93.62 88 ALA A N 1
ATOM 714 C CA . ALA A 1 88 ? 6.121 3.044 -4.610 1.00 93.62 88 ALA A CA 1
ATOM 715 C C . ALA A 1 88 ? 6.137 4.039 -5.776 1.00 93.62 88 ALA A C 1
ATOM 717 O O . ALA A 1 88 ? 6.585 3.697 -6.867 1.00 93.62 88 ALA A O 1
ATOM 718 N N . VAL A 1 89 ? 5.676 5.267 -5.541 1.00 93.25 89 VAL A N 1
ATOM 719 C CA . VAL A 1 89 ? 5.782 6.384 -6.488 1.00 93.25 89 VAL A CA 1
ATOM 720 C C . VAL A 1 89 ? 6.220 7.608 -5.699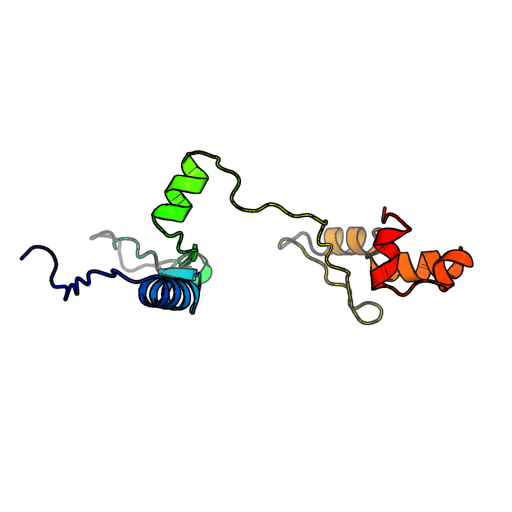 1.00 93.25 89 VAL A C 1
ATOM 722 O O . VAL A 1 89 ? 5.558 7.989 -4.736 1.00 93.25 89 VAL A O 1
ATOM 725 N N . HIS A 1 90 ? 7.356 8.185 -6.072 1.00 93.94 90 HIS A N 1
ATOM 726 C CA . HIS A 1 90 ? 7.922 9.360 -5.420 1.00 93.94 90 HIS A CA 1
ATOM 727 C C . HIS A 1 90 ? 8.876 10.090 -6.370 1.00 93.94 90 HIS A C 1
ATOM 729 O O . HIS A 1 90 ? 9.329 9.535 -7.372 1.00 93.94 90 HIS A O 1
ATOM 735 N N . LEU A 1 91 ? 9.193 11.340 -6.037 1.00 93.75 91 LEU A N 1
ATOM 736 C CA . LEU A 1 91 ? 10.211 12.124 -6.733 1.00 93.75 91 LEU A CA 1
ATOM 737 C C . LEU A 1 91 ? 11.633 11.651 -6.364 1.00 93.75 91 LEU A C 1
ATOM 739 O O . LEU A 1 91 ? 11.805 10.918 -5.378 1.00 93.75 91 LEU A O 1
ATOM 743 N N . PRO A 1 92 ? 12.666 12.061 -7.128 1.00 91.00 92 PRO A N 1
ATOM 744 C CA . PRO A 1 92 ? 14.056 11.770 -6.791 1.00 91.00 92 PRO A CA 1
ATOM 745 C C . PRO A 1 92 ? 14.392 12.210 -5.360 1.00 91.00 92 PRO A C 1
ATOM 747 O O . PRO A 1 92 ? 14.143 13.355 -4.989 1.00 91.00 92 PRO A O 1
ATOM 750 N N . ASN A 1 93 ? 14.945 11.292 -4.563 1.00 88.31 93 ASN A N 1
ATOM 751 C CA . ASN A 1 93 ? 15.313 11.492 -3.154 1.00 88.31 93 ASN A CA 1
ATOM 752 C C . ASN A 1 93 ? 14.154 11.864 -2.205 1.00 88.31 93 ASN A C 1
ATOM 754 O O . ASN A 1 93 ? 14.400 12.331 -1.097 1.00 88.31 93 ASN A O 1
ATOM 758 N N . GLN A 1 94 ? 12.898 11.649 -2.614 1.00 90.12 94 GLN A N 1
ATOM 759 C CA . GLN A 1 94 ? 11.707 11.864 -1.780 1.00 90.12 94 GLN A CA 1
ATOM 760 C C . GLN A 1 94 ? 11.005 10.550 -1.413 1.00 90.12 94 GLN A C 1
ATOM 762 O O . GLN A 1 94 ? 9.780 10.493 -1.292 1.00 90.12 94 GLN A O 1
ATOM 767 N N . GLN A 1 95 ? 11.767 9.465 -1.262 1.00 91.56 95 GLN A N 1
ATOM 768 C CA . GLN A 1 95 ? 11.225 8.203 -0.772 1.00 91.56 95 GLN A CA 1
ATOM 769 C C . GLN A 1 95 ? 10.706 8.343 0.670 1.00 91.56 95 GLN A C 1
ATOM 771 O O . GLN A 1 95 ? 11.363 8.970 1.504 1.00 91.56 95 GLN A O 1
ATOM 776 N N . PRO A 1 96 ? 9.549 7.744 0.998 1.00 89.06 96 PRO A N 1
ATOM 777 C CA . PRO A 1 96 ? 9.053 7.740 2.365 1.00 89.06 96 PRO A CA 1
ATOM 778 C C . PRO A 1 96 ? 9.966 6.882 3.251 1.00 89.06 96 PRO A C 1
ATOM 780 O O . PRO A 1 96 ? 10.192 5.705 2.965 1.00 89.06 96 PRO A O 1
ATOM 783 N N . VAL A 1 97 ? 10.459 7.464 4.345 1.00 90.00 97 VAL A N 1
ATOM 784 C CA . VAL A 1 97 ? 11.265 6.770 5.358 1.00 90.00 97 VAL A CA 1
ATOM 785 C C . VAL A 1 97 ? 10.512 6.800 6.678 1.00 90.00 97 VAL A C 1
ATOM 787 O O . VAL A 1 97 ? 10.216 7.866 7.208 1.00 90.00 97 VAL A O 1
ATOM 790 N N . TYR A 1 98 ? 10.203 5.619 7.207 1.00 89.44 98 TYR A N 1
ATOM 791 C CA . TYR A 1 98 ? 9.548 5.469 8.501 1.00 89.44 98 TYR A CA 1
ATOM 792 C C . TYR A 1 98 ? 10.599 5.201 9.578 1.00 89.44 98 TYR A C 1
ATOM 794 O O . TYR A 1 98 ? 11.475 4.350 9.404 1.00 89.44 98 TYR A O 1
ATOM 802 N N . PHE A 1 99 ? 10.507 5.918 10.694 1.00 91.44 99 PHE A N 1
ATOM 803 C CA . PHE A 1 99 ? 11.421 5.793 11.823 1.00 91.44 99 PHE A CA 1
ATOM 804 C C . PHE A 1 99 ? 10.668 5.936 13.144 1.00 91.44 99 PHE A C 1
ATOM 806 O O . PHE A 1 99 ? 9.596 6.535 13.198 1.00 91.44 99 PHE A O 1
ATOM 813 N N . ALA A 1 100 ? 11.233 5.352 14.198 1.00 91.50 100 ALA A 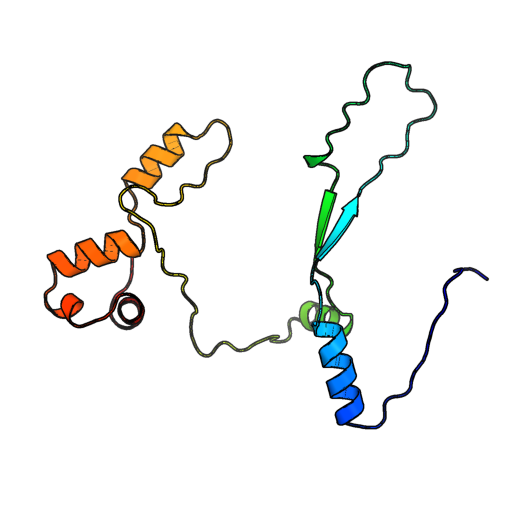N 1
ATOM 814 C CA . ALA A 1 100 ? 10.843 5.655 15.568 1.00 91.50 100 ALA A CA 1
ATOM 815 C C . ALA A 1 100 ? 11.693 6.826 16.071 1.00 91.50 100 ALA A C 1
ATOM 817 O O . ALA A 1 100 ? 12.860 6.932 15.686 1.00 91.50 100 ALA A O 1
ATOM 818 N N . GLU A 1 101 ? 11.115 7.668 16.923 1.00 91.31 101 GLU A N 1
ATOM 819 C CA . GLU A 1 101 ? 11.813 8.795 17.546 1.00 91.31 101 GLU A CA 1
ATOM 820 C C . GLU A 1 101 ? 13.119 8.327 18.216 1.00 91.31 101 GLU A C 1
ATOM 822 O O . GLU A 1 101 ? 13.146 7.299 18.900 1.00 91.31 101 GLU A O 1
ATOM 827 N N . GLY A 1 102 ? 14.220 9.031 17.943 1.00 92.56 102 GLY A N 1
ATOM 828 C CA . GLY A 1 102 ? 15.570 8.685 18.401 1.00 92.56 102 GLY A CA 1
ATOM 829 C C . GLY A 1 102 ? 16.332 7.690 17.513 1.00 92.56 102 GLY A C 1
ATOM 830 O O . GLY A 1 102 ? 17.500 7.409 17.778 1.00 92.56 102 GLY A O 1
ATOM 831 N N . ASN A 1 103 ? 15.710 7.155 16.454 1.00 92.69 103 ASN A N 1
ATOM 832 C CA . ASN A 1 103 ? 16.338 6.240 15.489 1.00 92.69 103 ASN A CA 1
ATOM 833 C C . ASN A 1 103 ? 16.413 6.816 14.062 1.00 92.69 103 ASN A C 1
ATOM 835 O O . ASN A 1 103 ? 16.535 6.066 13.087 1.00 92.69 103 ASN A O 1
ATOM 839 N N . GLU A 1 104 ? 16.356 8.141 13.917 1.00 91.62 104 GLU A N 1
ATOM 840 C CA . GLU A 1 104 ? 16.318 8.857 12.635 1.00 91.62 104 GLU A CA 1
ATOM 841 C C . GLU A 1 104 ? 17.517 8.490 11.757 1.00 91.62 104 GLU A C 1
ATOM 843 O O . GLU A 1 104 ? 17.372 8.118 10.591 1.00 91.62 104 GLU A O 1
ATOM 848 N N . ARG A 1 105 ? 18.720 8.543 12.342 1.00 90.44 105 ARG A N 1
ATOM 849 C CA . ARG A 1 105 ? 19.971 8.299 11.620 1.00 90.44 105 ARG A CA 1
ATOM 850 C C . ARG A 1 105 ? 20.053 6.866 11.096 1.00 90.44 105 ARG A C 1
ATOM 852 O O . ARG A 1 105 ? 20.382 6.654 9.932 1.00 90.44 105 ARG A O 1
ATOM 859 N N . GLN A 1 106 ? 19.707 5.888 11.930 1.00 91.38 106 GLN A N 1
ATOM 860 C CA . GLN A 1 106 ? 19.720 4.481 11.533 1.00 91.38 106 GLN A CA 1
ATOM 861 C C . GLN A 1 106 ? 18.667 4.198 10.451 1.00 91.38 106 GLN A C 1
ATOM 863 O O . GLN A 1 106 ? 18.904 3.413 9.533 1.00 91.38 106 GLN A O 1
ATOM 868 N N . ALA A 1 107 ? 17.497 4.838 10.533 1.00 89.00 107 ALA A N 1
ATOM 869 C CA . ALA A 1 107 ? 16.469 4.714 9.507 1.00 89.00 107 ALA A CA 1
ATOM 870 C C . ALA A 1 107 ? 16.924 5.290 8.160 1.00 89.00 107 ALA A C 1
ATOM 872 O O . ALA A 1 107 ? 16.667 4.669 7.129 1.00 89.00 107 ALA A O 1
ATOM 873 N N . LEU A 1 108 ? 17.649 6.411 8.172 1.00 88.62 108 LEU A N 1
ATOM 874 C CA . LEU A 1 108 ? 18.236 6.996 6.970 1.00 88.62 108 LEU A CA 1
ATOM 875 C C . LEU A 1 108 ? 19.302 6.080 6.350 1.00 88.62 108 LEU A C 1
ATOM 877 O O . LEU A 1 108 ? 19.275 5.846 5.145 1.00 88.62 108 LEU A O 1
ATOM 881 N N . GLU A 1 109 ? 20.189 5.504 7.168 1.00 89.94 109 GLU A N 1
ATOM 882 C CA . GLU A 1 109 ? 21.202 4.539 6.712 1.00 89.94 109 GLU A CA 1
ATOM 883 C C . GLU A 1 109 ? 20.544 3.298 6.078 1.00 89.94 109 GLU A C 1
ATOM 885 O O . GLU A 1 109 ? 20.931 2.880 4.986 1.00 89.94 109 GLU A O 1
ATOM 890 N N . ARG A 1 110 ? 19.481 2.754 6.690 1.00 87.44 110 ARG A N 1
ATOM 891 C CA . ARG A 1 110 ? 18.704 1.642 6.107 1.00 87.44 110 ARG A CA 1
ATOM 892 C C . ARG A 1 110 ? 18.024 2.022 4.794 1.00 87.44 110 ARG A C 1
ATOM 894 O O . ARG A 1 110 ? 18.044 1.235 3.851 1.00 87.44 110 ARG A O 1
ATOM 901 N N . ALA A 1 111 ? 17.420 3.207 4.731 1.00 87.25 111 ALA A N 1
ATOM 902 C CA . ALA A 1 111 ? 16.752 3.697 3.529 1.00 87.25 111 ALA A CA 1
ATOM 903 C C . ALA A 1 111 ? 17.731 3.970 2.380 1.00 87.25 111 ALA A C 1
ATOM 905 O O . ALA A 1 111 ? 17.345 3.870 1.222 1.00 87.25 111 ALA A O 1
ATOM 906 N N . ALA A 1 112 ? 18.989 4.294 2.685 1.00 86.06 112 ALA A N 1
ATOM 907 C CA . ALA A 1 112 ? 20.036 4.451 1.682 1.00 86.06 112 ALA A CA 1
ATOM 908 C C . ALA A 1 112 ? 20.530 3.104 1.127 1.00 86.06 112 ALA A C 1
ATOM 910 O O . ALA A 1 112 ? 20.909 3.028 -0.040 1.00 86.06 112 ALA A O 1
ATOM 911 N N . MET A 1 113 ? 20.528 2.042 1.944 1.00 86.88 113 MET A N 1
ATOM 912 C CA . MET A 1 113 ? 20.934 0.701 1.506 1.00 86.88 113 MET A CA 1
ATOM 913 C C . MET A 1 113 ? 19.837 -0.045 0.742 1.00 86.88 113 MET A C 1
ATOM 915 O O . MET A 1 113 ? 20.152 -0.872 -0.112 1.00 86.88 113 MET A O 1
ATOM 919 N N . LYS A 1 114 ? 18.562 0.206 1.061 1.00 86.50 114 LYS A N 1
ATOM 920 C CA . LYS A 1 114 ? 17.434 -0.536 0.494 1.00 86.50 114 LYS A CA 1
ATOM 921 C C . LYS A 1 114 ? 16.790 0.211 -0.668 1.00 86.50 114 LYS A C 1
ATOM 923 O O . LYS A 1 114 ? 16.450 1.384 -0.557 1.00 86.50 114 LYS A O 1
ATOM 928 N N . ASP A 1 115 ? 16.545 -0.506 -1.757 1.00 90.38 115 ASP A N 1
ATOM 929 C CA . ASP A 1 115 ? 15.783 0.023 -2.880 1.00 90.38 115 ASP A CA 1
ATOM 930 C C . ASP A 1 115 ? 14.276 0.045 -2.598 1.00 90.38 115 ASP A C 1
ATOM 932 O O . ASP A 1 115 ? 13.712 -0.856 -1.973 1.00 90.38 115 ASP A O 1
ATOM 936 N N . THR A 1 116 ? 13.601 1.083 -3.093 1.00 92.88 116 THR A N 1
ATOM 937 C CA . THR A 1 116 ? 12.145 1.051 -3.242 1.00 92.88 116 THR A CA 1
ATOM 938 C C . THR A 1 116 ? 11.799 0.254 -4.497 1.00 92.88 116 THR A C 1
ATOM 940 O O . THR A 1 116 ? 12.629 0.083 -5.389 1.00 92.88 116 THR A O 1
ATOM 943 N N . THR A 1 117 ? 10.548 -0.193 -4.627 1.00 94.31 117 THR A N 1
ATOM 944 C CA . THR A 1 117 ? 10.082 -0.844 -5.865 1.00 94.31 117 THR A CA 1
ATOM 945 C C . THR A 1 117 ? 10.325 0.026 -7.106 1.00 94.31 117 THR A C 1
ATOM 947 O O . THR A 1 117 ? 10.643 -0.499 -8.171 1.00 94.31 117 THR A O 1
ATOM 950 N N . LEU A 1 118 ? 10.293 1.355 -6.958 1.00 94.44 118 LEU A N 1
ATOM 951 C CA . LEU A 1 118 ? 10.555 2.295 -8.045 1.00 94.44 118 LEU A CA 1
ATOM 952 C C . LEU A 1 118 ? 12.044 2.383 -8.398 1.00 94.44 118 LEU A C 1
ATOM 954 O O . LEU A 1 118 ? 12.402 2.332 -9.574 1.00 94.44 118 LEU A O 1
ATOM 958 N N . THR A 1 119 ? 12.929 2.505 -7.404 1.00 93.81 119 THR A N 1
ATOM 959 C CA . THR A 1 119 ? 14.375 2.574 -7.672 1.00 93.81 119 THR A CA 1
ATOM 960 C C . THR A 1 119 ? 14.916 1.238 -8.168 1.00 93.81 119 THR A C 1
ATOM 962 O O . THR A 1 119 ? 15.743 1.221 -9.081 1.00 93.81 119 THR A O 1
ATOM 965 N N . ALA A 1 120 ? 14.388 0.124 -7.653 1.00 94.31 120 ALA A N 1
ATOM 966 C CA . ALA A 1 120 ? 14.657 -1.214 -8.164 1.00 94.31 120 ALA A CA 1
ATOM 967 C C . ALA A 1 120 ? 14.231 -1.345 -9.634 1.00 94.31 120 ALA A C 1
ATOM 969 O O . ALA A 1 120 ? 15.004 -1.847 -10.447 1.00 94.31 120 ALA A O 1
ATOM 970 N N . TRP A 1 121 ? 13.057 -0.822 -10.009 1.00 94.81 121 TRP A N 1
ATOM 971 C CA . TRP A 1 121 ? 12.610 -0.807 -11.403 1.00 94.81 121 TRP A CA 1
ATOM 972 C C . TRP A 1 121 ? 13.558 -0.015 -12.311 1.00 94.81 121 TRP A C 1
ATOM 974 O O . TRP A 1 121 ? 13.960 -0.524 -13.357 1.00 94.81 121 TRP A O 1
ATOM 984 N N . PHE A 1 122 ? 13.994 1.183 -11.910 1.00 94.19 122 PHE A N 1
ATOM 985 C CA . PHE A 1 122 ? 14.974 1.950 -12.691 1.00 94.19 122 PHE A CA 1
ATOM 986 C C . PHE A 1 122 ? 16.309 1.205 -12.850 1.00 94.19 122 PHE A C 1
ATOM 988 O O . PHE A 1 122 ? 16.866 1.158 -13.949 1.00 94.19 122 PHE A O 1
ATOM 995 N N . LYS A 1 123 ? 16.807 0.578 -11.775 1.00 93.88 123 LYS A N 1
ATOM 996 C CA . LYS A 1 123 ? 18.029 -0.245 -11.799 1.00 93.88 123 LYS A CA 1
ATOM 997 C C . LYS A 1 123 ? 17.880 -1.497 -12.666 1.00 93.88 123 LYS A C 1
ATOM 999 O O . LYS A 1 123 ? 18.849 -1.922 -13.288 1.00 93.88 123 LYS A O 1
ATOM 1004 N N . LEU A 1 124 ? 16.693 -2.096 -12.704 1.00 94.94 124 LEU A N 1
ATOM 1005 C CA . LEU A 1 124 ? 16.399 -3.245 -13.553 1.00 94.94 124 LEU A CA 1
ATOM 1006 C C . LEU A 1 124 ? 16.395 -2.835 -15.029 1.00 94.94 124 LEU A C 1
ATOM 1008 O O . LEU A 1 124 ? 17.047 -3.484 -15.843 1.00 94.94 124 LEU A O 1
ATOM 1012 N N . ASN A 1 125 ? 15.741 -1.720 -15.360 1.00 94.69 125 ASN A N 1
ATOM 1013 C CA . ASN A 1 125 ? 15.671 -1.202 -16.729 1.00 94.69 125 ASN A CA 1
ATOM 1014 C C . ASN A 1 125 ? 17.037 -0.809 -17.292 1.00 94.69 125 ASN A C 1
ATOM 1016 O O . ASN A 1 125 ? 17.257 -0.932 -18.496 1.00 94.69 125 ASN A O 1
ATOM 1020 N N . SER A 1 126 ? 17.968 -0.355 -16.449 1.00 94.44 126 SER A N 1
ATOM 1021 C CA . SER A 1 126 ? 19.319 -0.022 -16.907 1.00 94.44 126 SER A CA 1
ATOM 1022 C C . SER A 1 126 ? 20.180 -1.251 -17.214 1.00 94.44 126 SER A C 1
ATOM 1024 O O . SER A 1 126 ? 21.129 -1.143 -17.986 1.00 94.44 126 SER A O 1
ATOM 1026 N N . LYS A 1 127 ? 19.859 -2.415 -16.635 1.00 94.00 127 LYS A N 1
ATOM 1027 C CA . LYS A 1 127 ? 20.652 -3.649 -16.764 1.00 94.00 127 LYS A CA 1
ATOM 1028 C C . LYS A 1 127 ? 20.043 -4.670 -17.720 1.00 94.00 127 LYS A C 1
ATOM 1030 O O . LYS A 1 127 ? 20.786 -5.391 -18.378 1.00 94.00 127 LYS A O 1
ATOM 1035 N N . ASN A 1 128 ? 18.716 -4.768 -17.763 1.00 93.62 128 ASN A N 1
ATOM 1036 C CA . ASN A 1 128 ? 18.003 -5.796 -18.510 1.00 93.62 128 ASN A CA 1
ATOM 1037 C C . ASN A 1 128 ? 17.146 -5.169 -19.626 1.00 93.62 128 ASN A C 1
ATOM 1039 O O . ASN A 1 128 ? 16.123 -4.550 -19.325 1.00 93.62 128 ASN A O 1
ATOM 1043 N N . PRO A 1 129 ? 17.514 -5.361 -20.908 1.00 93.69 129 PRO A N 1
ATOM 1044 C CA . PRO A 1 129 ? 16.731 -4.877 -22.043 1.00 93.69 129 PRO A CA 1
ATOM 1045 C C . PRO A 1 129 ? 15.311 -5.452 -22.112 1.00 93.69 129 PRO A C 1
ATOM 1047 O O . PRO A 1 129 ? 14.416 -4.793 -22.629 1.00 93.69 129 PRO A O 1
ATOM 1050 N N . ASP A 1 130 ? 15.075 -6.659 -21.588 1.00 93.19 130 ASP A N 1
ATOM 1051 C CA . ASP A 1 130 ? 13.737 -7.260 -21.597 1.00 93.19 130 ASP A CA 1
ATOM 1052 C C . ASP A 1 130 ? 12.789 -6.539 -20.629 1.00 93.19 130 ASP A C 1
ATOM 1054 O O . ASP A 1 130 ? 11.618 -6.335 -20.938 1.00 93.19 130 ASP A O 1
ATOM 1058 N N . ALA A 1 131 ? 13.310 -6.032 -19.506 1.00 93.12 131 ALA A N 1
ATOM 1059 C CA . ALA A 1 131 ? 12.523 -5.257 -18.549 1.00 93.12 131 ALA A CA 1
ATOM 1060 C C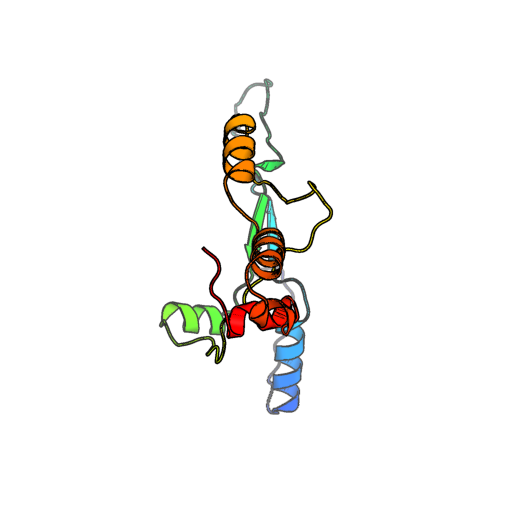 . ALA A 1 131 ? 11.999 -3.932 -19.136 1.00 93.12 131 ALA A C 1
ATOM 1062 O O . ALA A 1 131 ? 10.943 -3.461 -18.719 1.00 93.12 131 ALA A O 1
ATOM 1063 N N . GLN A 1 132 ? 12.685 -3.371 -20.141 1.00 93.19 132 GLN A N 1
ATOM 1064 C CA . GLN A 1 132 ? 12.292 -2.128 -20.825 1.00 93.19 132 GLN A CA 1
ATOM 1065 C C . GLN A 1 132 ? 11.007 -2.270 -21.650 1.00 93.19 132 GLN A C 1
ATOM 1067 O O . GLN A 1 132 ? 10.433 -1.272 -22.084 1.00 93.19 132 GLN A O 1
ATOM 1072 N N . ARG A 1 133 ? 10.545 -3.505 -21.872 1.00 95.06 133 ARG A N 1
ATOM 1073 C CA . ARG A 1 133 ? 9.296 -3.800 -22.582 1.00 95.06 133 ARG A CA 1
ATOM 1074 C C . ARG A 1 133 ? 8.058 -3.668 -21.701 1.00 95.06 133 ARG A C 1
ATOM 1076 O O . ARG A 1 133 ? 6.956 -3.603 -22.238 1.00 95.06 133 ARG A O 1
ATOM 1083 N N . TYR A 1 134 ? 8.230 -3.638 -20.382 1.00 95.19 134 TYR A N 1
ATOM 1084 C CA . TYR A 1 134 ? 7.132 -3.669 -19.423 1.00 95.19 134 TYR A CA 1
ATOM 1085 C C . TYR A 1 134 ? 6.984 -2.326 -18.709 1.00 95.19 134 TYR A C 1
ATOM 1087 O O . TYR A 1 134 ? 7.965 -1.698 -18.297 1.00 95.19 134 TYR A O 1
ATOM 1095 N N . LEU A 1 135 ? 5.737 -1.892 -18.517 1.00 94.62 135 LEU A N 1
ATOM 1096 C CA . LEU A 1 135 ? 5.446 -0.725 -17.693 1.00 94.62 135 LEU A CA 1
ATOM 1097 C C . LEU A 1 135 ? 5.685 -1.060 -16.222 1.00 94.62 135 LEU A C 1
ATOM 1099 O O . LEU A 1 135 ? 5.631 -2.213 -15.803 1.00 94.62 135 LEU A O 1
ATOM 1103 N N . TYR A 1 136 ? 5.901 -0.033 -15.403 1.00 94.62 136 TYR A N 1
ATOM 1104 C CA . TYR A 1 136 ? 6.206 -0.216 -13.985 1.00 94.62 136 TYR A CA 1
ATOM 1105 C C . TYR A 1 136 ? 5.184 -1.096 -13.234 1.00 94.62 136 TYR A C 1
ATOM 1107 O O . TYR A 1 136 ? 5.570 -1.886 -12.377 1.00 94.62 136 TYR A O 1
ATOM 1115 N N . HIS A 1 137 ? 3.896 -1.011 -13.581 1.00 92.94 137 HIS A N 1
ATOM 1116 C CA . HIS A 1 137 ? 2.844 -1.824 -12.960 1.00 92.94 137 HIS A CA 1
ATOM 1117 C C . HIS A 1 137 ? 2.780 -3.278 -13.451 1.00 92.94 137 HIS A C 1
ATOM 1119 O O . HIS A 1 137 ? 2.201 -4.113 -12.759 1.00 92.94 137 HIS A O 1
ATOM 1125 N N . ASP A 1 138 ? 3.394 -3.592 -14.592 1.00 93.12 138 ASP A N 1
ATOM 1126 C CA . ASP A 1 138 ? 3.431 -4.944 -15.162 1.00 93.12 138 ASP A CA 1
ATOM 1127 C C . ASP A 1 138 ? 4.642 -5.739 -14.676 1.00 93.12 138 ASP A C 1
ATOM 1129 O O . ASP A 1 138 ? 4.612 -6.962 -14.604 1.00 93.12 138 ASP A O 1
ATOM 1133 N N . ILE A 1 139 ? 5.702 -5.046 -14.263 1.00 93.75 139 ILE A N 1
ATOM 1134 C CA . ILE A 1 139 ? 6.958 -5.641 -13.787 1.00 93.75 139 ILE A CA 1
ATOM 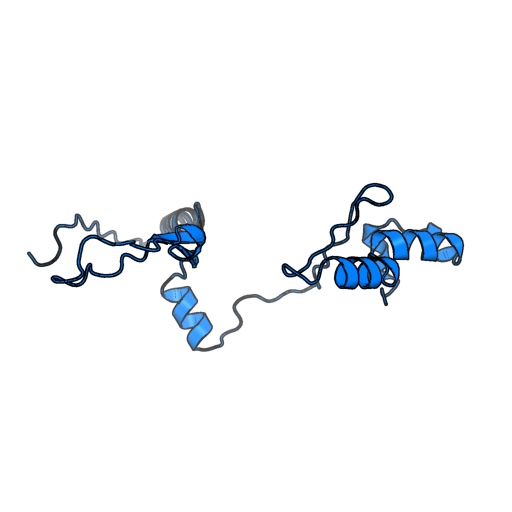1135 C C . ILE A 1 139 ? 6.770 -6.713 -12.707 1.00 93.75 139 ILE A C 1
ATOM 1137 O O . ILE A 1 139 ? 7.418 -7.748 -12.839 1.00 93.75 139 ILE A O 1
ATOM 1141 N N . PRO A 1 140 ? 5.882 -6.566 -11.700 1.00 92.12 140 PRO A N 1
ATOM 1142 C CA . PRO A 1 140 ? 5.671 -7.604 -10.688 1.00 92.12 140 PRO A CA 1
ATOM 1143 C C . PRO A 1 140 ? 5.115 -8.926 -11.245 1.00 92.12 140 PRO A C 1
ATOM 1145 O O . PRO A 1 140 ? 5.141 -9.934 -10.546 1.00 92.12 140 PRO A O 1
ATOM 1148 N N . GLN A 1 141 ? 4.583 -8.931 -12.473 1.00 90.69 141 GLN A N 1
ATOM 1149 C CA . GLN A 1 141 ? 4.098 -10.141 -13.146 1.00 90.69 141 GLN A CA 1
ATOM 1150 C C . GLN A 1 141 ? 5.240 -10.935 -13.804 1.00 90.69 141 GLN A C 1
ATOM 1152 O O . GLN A 1 141 ? 5.080 -12.120 -14.082 1.00 90.69 141 GLN A O 1
ATOM 1157 N N . HIS A 1 142 ? 6.388 -10.292 -14.042 1.00 91.69 142 HIS A N 1
ATOM 1158 C CA . HIS A 1 142 ? 7.521 -10.856 -14.786 1.00 91.69 142 HIS A CA 1
ATOM 1159 C C . HIS A 1 142 ? 8.809 -10.946 -13.956 1.00 91.69 142 HIS A C 1
ATOM 1161 O O . HIS A 1 142 ? 9.656 -11.797 -14.219 1.00 91.69 142 HIS A O 1
ATOM 1167 N N . PHE A 1 143 ? 8.959 -10.084 -12.950 1.00 91.50 143 PHE A N 1
ATOM 1168 C CA . PHE A 1 143 ? 10.145 -9.965 -12.110 1.00 91.50 143 PHE A CA 1
ATOM 1169 C C . PHE A 1 143 ? 9.757 -9.855 -10.635 1.00 91.50 143 PHE A C 1
ATOM 1171 O O . PHE A 1 143 ? 8.695 -9.343 -10.282 1.00 91.50 143 PHE A O 1
ATOM 1178 N N . VAL A 1 144 ? 10.658 -10.306 -9.765 1.00 89.94 144 VAL A N 1
ATOM 1179 C CA . VAL A 1 144 ? 10.506 -10.242 -8.308 1.00 89.94 144 VAL A CA 1
ATOM 1180 C C . VAL A 1 144 ? 11.419 -9.144 -7.763 1.00 89.94 144 VAL A C 1
ATOM 1182 O O . VAL A 1 144 ? 12.554 -9.004 -8.213 1.00 89.94 144 VAL A O 1
ATOM 1185 N N . PHE A 1 145 ? 10.918 -8.351 -6.813 1.00 85.19 145 PHE A N 1
ATOM 1186 C CA . PHE A 1 145 ? 11.727 -7.372 -6.083 1.00 85.19 145 PHE A CA 1
ATOM 1187 C C . PHE A 1 145 ? 12.459 -8.062 -4.922 1.00 85.19 145 PHE A C 1
ATOM 1189 O O . PHE A 1 145 ? 11.825 -8.818 -4.185 1.00 85.19 145 PHE A O 1
ATOM 1196 N N . GLU A 1 146 ? 13.754 -7.782 -4.753 1.00 63.25 146 GLU A N 1
ATOM 1197 C CA . GLU A 1 146 ? 14.566 -8.209 -3.595 1.00 63.25 146 GLU A CA 1
ATOM 1198 C C . GLU A 1 146 ? 14.535 -7.189 -2.441 1.00 63.25 146 GLU A C 1
ATOM 1200 O O . GLU A 1 146 ? 14.446 -5.967 -2.711 1.00 63.25 146 GLU A O 1
#

Foldseek 3Di:
DPDPDDDDDDDDDDPVSVVVVVCVVPVDDQWDKDFADDDDPVPDPPDDDPDDRVVRIDTHGDDDPVRVVCVVVVHPPDDDPDDDDDADDDDVPGGDFDDDPPCVVVSVVVPVVDDGLVRVLVVCVVPDVVSVVDDSVCCVVPDDDD

Sequence (146 aa):
MKYNAHINVKICATVKSIKYLFKYIYKGHDCANIKLQRPVQEGAAQGTLEWDEIKAHLDARYVSAPEAAWRLFEFPLHDKSHAIIRLAVHLPNQQPVYFAEGNERQALERAAMKDTTLTAWFKLNSKNPDAQRYLYHDIPQHFVFE

=== Feature glossary ===
The features interleaved in this record are:

— What the protein is —

Sequence gives the chain of amino acids in standard one-letter code (A=alanine, C=cysteine, …, Y=tyrosine), read N→C. It is the only feature that is directly encoded by the gene; all structural features are derived from the folded form of this sequence.

Database cross-references. InterPro integrates a dozen domain/family signature databases into unified entries with residue-range hits. GO terms attach function/process/location labels with evidence codes. CATH codes position the fold in a four-level structural taxonomy. Organism is the NCBI-taxonomy species name.

— Where its atoms are —

Atomic coordinates in PDBx/mmCIF format — the same representation the Protein Data Bank distributes. Each line of the _atom_site loop places one backbone atom in Cartesian space (units: ångströms, origin: arbitrary).

The six renders are orthographic views along the three Cartesian axes in both directions. Representation (cartoon, sticks, or surface) and color scheme (sequence-rainbow or by-chain) vary across proteins so the training set covers all the common visualization conventions.

— Local backbone conformation —

Eight-state secondary structure (DSSP): H is the canonical α-helix, G the tighter 3₁₀-helix, I the wider π-helix; E/B are β-structure, T and S are turns and bends, and '-' is everything else. DSSP derives these from the pattern of main-chain N–H···O=C hydrogen bonds, not from the sequence.

P-SEA three-state annotation labels each residue as helix, strand, or coil based purely on the geometry of the Cα trace. It serves as a fallback when the full backbone (and thus DSSP) is unavailable.

The φ/ψ torsion pair specifies the backbone conformation at each residue. φ rotates about the N–Cα bond, ψ about the Cα–C bond. Steric clashes forbid most of the (φ, ψ) plane — the allowed regions (α-helix basin, β-sheet basin, left-handed helix) are the Ramachandran-allowed regions.

— Global shape and packing —

The geometric summary reports three shape descriptors. Rg (radius of gyration) measures how spread out the Cα atoms are about their centre of mass; compact globular proteins have small Rg, elongated or unfolded ones large. Cα contacts (<8 Å, |i−j|>4) count long-range residue pairs in spatial proximity — high for tightly packed folds, near zero for rods or random coil. The bounding-box extents give the protein's footprint along x, y, z in Å.

Solvent-accessible surface area (SASA) is the area in Å² traced out by the centre of a 1.4 Å probe sphere (a water molecule) rolled over the protein's van der Waals surface (Shrake–Rupley / Lee–Richards construction). Buried residues have near-zero SASA; fully exposed residues can exceed 200 Å². The total SASA scales roughly with the number of surface residues.

The contact map is a binary N×N matrix image: pixel (i, j) is dark where Cα_i and Cα_j are within 8 Å and |i−j|>4. Because the |i−j|>4 filter removes local helical contacts, off-diagonal stripes parallel to the main diagonal indicate parallel β-sheets; stripes perpendicular to it indicate antiparallel β-sheets. The Ramachandran plot scatters every residue's (φ, ψ) pair against the sterically allowed regions. The PAE heatmap renders the predicted-aligned-error matrix.

— Structural neighborhood —

3Di is Foldseek's structural alphabet. Each residue is assigned one of twenty discrete states based on how its Cα sits relative to its spatial (not sequential) neighbors. Aligning 3Di strings finds structural homologs roughly as well as full 3D superposition, but orders of magnitude faster.

Nearest PDB neighbors are the top structural matches found by Foldseek when searching this structure against the entire Protein Data Bank. Each hit reports a TM-score (0 to 1; >0.5 almost always implies the same fold) and an E-value. These are *structural* homologs — they may share no detectable sequence similarity.

— Confidence and disorder —

For AlphaFold models, the B-factor field carries pLDDT — the model's own estimate of local accuracy on a 0–100 scale. Regions with pLDDT<50 should be treated as essentially unmodeled; they often correspond to intrinsically disordered segments.

Crystallographic B-factors measure how much each atom's electron density is smeared out, in Å². They rise in mobile loops and surface residues and fall in the buried interior. In AlphaFold models this column is repurposed to hold pLDDT instead.

Predicted aligned error is AlphaFold's pairwise confidence. Unlike pLDDT (per-residue), PAE is per-residue-pair and captures whether two parts of the structure are correctly placed relative to each other. Units are ångströms of expected positional error.